Protein AF-A0A7Y3N8D1-F1 (afdb_monomer)

Structure (mmCIF, N/CA/C/O backbone):
data_AF-A0A7Y3N8D1-F1
#
_entry.id   AF-A0A7Y3N8D1-F1
#
loop_
_atom_site.group_PDB
_atom_site.id
_atom_site.type_symbol
_atom_site.label_atom_id
_atom_site.label_alt_id
_atom_site.label_comp_id
_atom_site.label_asym_id
_atom_site.label_entity_id
_atom_site.label_seq_id
_atom_site.pdbx_PDB_ins_code
_atom_site.Cartn_x
_atom_site.Cartn_y
_atom_site.Cartn_z
_atom_site.occupancy
_atom_site.B_iso_or_equiv
_atom_site.auth_seq_id
_atom_site.auth_comp_id
_atom_site.auth_asym_id
_atom_site.auth_atom_id
_atom_site.pdbx_PDB_model_num
ATOM 1 N N . MET A 1 1 ? -2.261 16.132 -19.868 1.00 38.12 1 MET A N 1
ATOM 2 C CA . MET A 1 1 ? -1.443 15.571 -18.778 1.00 38.12 1 MET A CA 1
ATOM 3 C C . MET A 1 1 ? -1.441 14.083 -19.005 1.00 38.12 1 MET A C 1
ATOM 5 O O . MET A 1 1 ? -2.509 13.492 -18.953 1.00 38.12 1 MET A O 1
ATOM 9 N N . SER A 1 2 ? -0.316 13.544 -19.467 1.00 39.69 2 SER A N 1
ATOM 10 C CA . SER A 1 2 ? -0.210 12.138 -19.841 1.00 39.69 2 SER A CA 1
ATOM 11 C C . SER A 1 2 ? -0.496 11.283 -18.614 1.00 39.69 2 SER A C 1
ATOM 13 O O . SER A 1 2 ? 0.136 11.478 -17.580 1.00 39.69 2 SER A O 1
ATOM 15 N N . ASP A 1 3 ? -1.469 10.390 -18.746 1.00 44.59 3 ASP A N 1
ATOM 16 C CA . ASP A 1 3 ? -1.815 9.351 -17.782 1.00 44.59 3 ASP A CA 1
ATOM 17 C C . ASP A 1 3 ? -0.662 8.336 -17.781 1.00 44.59 3 ASP A C 1
ATOM 19 O O . ASP A 1 3 ? -0.707 7.302 -18.447 1.00 44.59 3 ASP A O 1
ATOM 23 N N . GLN A 1 4 ? 0.475 8.722 -17.190 1.00 55.69 4 GLN A N 1
ATOM 24 C CA . GLN A 1 4 ? 1.591 7.805 -17.024 1.00 55.69 4 GLN A CA 1
ATOM 25 C C . GLN A 1 4 ? 1.120 6.707 -16.071 1.00 55.69 4 GLN A C 1
ATOM 27 O O . GLN A 1 4 ? 0.650 7.028 -14.975 1.00 55.69 4 GLN A O 1
ATOM 32 N N . PRO A 1 5 ? 1.225 5.425 -16.461 1.00 68.00 5 PRO A N 1
ATOM 33 C CA . PRO A 1 5 ? 0.912 4.348 -15.546 1.00 68.00 5 PRO A CA 1
ATOM 34 C C . PRO A 1 5 ? 1.773 4.528 -14.294 1.00 68.00 5 PRO A C 1
ATOM 36 O O . PRO A 1 5 ? 2.982 4.713 -14.404 1.00 68.00 5 PRO A O 1
ATOM 39 N N . LEU A 1 6 ? 1.149 4.467 -13.112 1.00 70.31 6 LEU A N 1
ATOM 40 C CA . LEU A 1 6 ? 1.766 4.713 -11.794 1.00 70.31 6 LEU A CA 1
ATOM 41 C C . LEU A 1 6 ? 3.072 3.917 -11.554 1.00 70.31 6 LEU A C 1
ATOM 43 O O . LEU A 1 6 ? 3.844 4.231 -10.656 1.00 70.31 6 LEU A O 1
ATOM 47 N N . PHE A 1 7 ? 3.328 2.880 -12.356 1.00 80.69 7 PHE A N 1
ATOM 48 C CA . PHE A 1 7 ? 4.503 2.016 -12.291 1.00 80.69 7 PHE A CA 1
ATOM 49 C C . PHE A 1 7 ? 5.224 1.929 -13.646 1.00 80.69 7 PHE A C 1
ATOM 51 O O . PHE A 1 7 ? 5.329 0.844 -14.234 1.00 80.69 7 PHE A O 1
ATOM 58 N N . ASP A 1 8 ? 5.696 3.073 -14.142 1.00 82.56 8 ASP A N 1
ATOM 59 C CA . ASP A 1 8 ? 6.515 3.180 -15.352 1.00 82.56 8 ASP A CA 1
ATOM 60 C C . ASP A 1 8 ? 7.690 4.153 -15.157 1.00 82.56 8 ASP A C 1
ATOM 62 O O . ASP A 1 8 ? 7.530 5.253 -14.630 1.00 82.56 8 ASP A O 1
ATOM 66 N N . LEU A 1 9 ? 8.883 3.726 -15.581 1.00 82.50 9 LEU A N 1
ATOM 67 C CA . LEU A 1 9 ? 10.126 4.511 -15.555 1.00 82.50 9 LEU A CA 1
ATOM 68 C C . LEU A 1 9 ? 10.499 5.067 -16.939 1.00 82.50 9 LEU A C 1
ATOM 70 O O . LEU A 1 9 ? 11.561 5.674 -17.1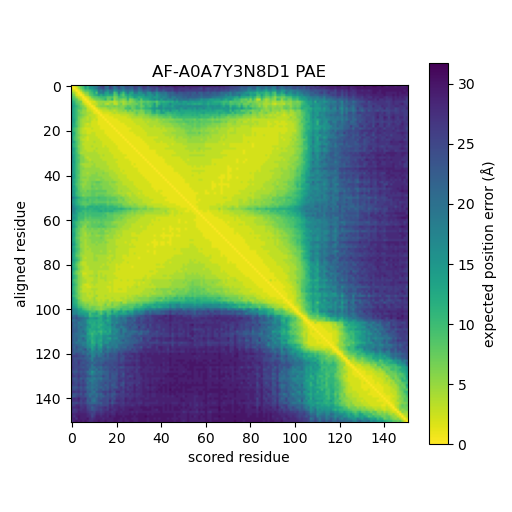02 1.00 82.50 9 LEU A O 1
ATOM 74 N N . GLY A 1 10 ? 9.662 4.833 -17.953 1.00 78.88 10 GLY A N 1
ATOM 75 C CA . GLY A 1 10 ? 9.888 5.264 -19.325 1.00 78.88 10 GLY A CA 1
ATOM 76 C C . GLY A 1 10 ? 10.189 6.760 -19.429 1.00 78.88 10 GLY A C 1
ATOM 77 O O . GLY A 1 10 ? 9.432 7.607 -18.960 1.00 78.88 10 GLY A O 1
ATOM 78 N N . GLY A 1 11 ? 11.315 7.090 -20.065 1.00 77.19 11 GLY A N 1
ATOM 79 C CA . GLY A 1 11 ? 11.731 8.474 -20.310 1.00 77.19 11 GLY A CA 1
ATOM 80 C C . GLY A 1 11 ? 12.346 9.207 -19.112 1.00 77.19 11 GLY A C 1
ATOM 81 O O . GLY A 1 11 ? 12.734 10.362 -19.270 1.00 77.19 11 GLY A O 1
ATOM 82 N N . MET A 1 12 ? 12.477 8.567 -17.944 1.00 82.62 12 MET A N 1
ATOM 83 C CA . MET A 1 12 ? 13.143 9.157 -16.776 1.00 82.62 12 MET A CA 1
ATOM 84 C C . MET A 1 12 ? 14.658 8.937 -16.821 1.00 82.62 12 MET A C 1
ATOM 86 O O . MET A 1 12 ? 15.129 7.892 -17.270 1.00 82.62 12 MET A O 1
ATOM 90 N N . SER A 1 13 ? 15.441 9.891 -16.310 1.00 83.44 13 SER A N 1
ATOM 91 C CA . SER A 1 13 ? 16.867 9.648 -16.064 1.00 83.44 13 SER A CA 1
ATOM 92 C C . SER A 1 13 ? 17.050 8.637 -14.924 1.00 83.44 13 SER A C 1
ATOM 94 O O . SER A 1 13 ? 16.166 8.468 -14.085 1.00 83.44 13 SER A O 1
ATOM 96 N N . GLU A 1 14 ? 18.207 7.971 -14.845 1.00 83.50 14 GLU A N 1
ATOM 97 C CA . GLU A 1 14 ? 18.488 7.028 -13.748 1.00 83.50 14 GLU A CA 1
ATOM 98 C C . GLU A 1 14 ? 18.342 7.686 -12.366 1.00 83.50 14 GLU A C 1
ATOM 100 O O . GLU A 1 14 ? 17.874 7.061 -11.412 1.00 83.50 14 GLU A O 1
ATOM 105 N N . ARG A 1 15 ? 18.733 8.960 -12.255 1.00 86.62 15 ARG A N 1
ATOM 106 C CA . ARG A 1 15 ? 18.600 9.728 -11.019 1.00 86.62 15 ARG A CA 1
ATOM 107 C C . ARG A 1 15 ? 17.131 9.953 -10.667 1.00 86.62 15 ARG A C 1
ATOM 109 O O . ARG A 1 15 ? 16.735 9.629 -9.550 1.00 86.62 15 ARG A O 1
ATOM 116 N N . ASP A 1 16 ? 16.339 10.442 -11.616 1.00 86.69 16 ASP A N 1
ATOM 117 C CA . ASP A 1 16 ? 14.921 10.741 -11.387 1.00 86.69 16 ASP A CA 1
ATOM 118 C C . ASP A 1 16 ? 14.131 9.461 -11.088 1.00 86.69 16 ASP A C 1
ATOM 120 O O . ASP A 1 16 ? 13.301 9.438 -10.184 1.00 86.69 16 ASP A O 1
ATOM 124 N N . ALA A 1 17 ? 14.455 8.357 -11.769 1.00 88.44 17 ALA A N 1
ATOM 125 C CA . ALA A 1 17 ? 13.862 7.047 -11.516 1.00 88.44 17 ALA A CA 1
ATOM 126 C C . ALA A 1 17 ? 14.141 6.548 -10.085 1.00 88.44 17 ALA A C 1
ATOM 128 O O . ALA A 1 17 ? 13.255 5.995 -9.432 1.00 88.44 17 ALA A O 1
ATOM 129 N N . LYS A 1 18 ? 15.356 6.765 -9.559 1.00 89.19 18 LYS A N 1
ATOM 130 C CA . LYS A 1 18 ? 15.697 6.428 -8.165 1.00 89.19 18 LYS A CA 1
ATOM 131 C C . LYS A 1 18 ? 14.942 7.297 -7.164 1.00 89.19 18 LYS A C 1
ATOM 133 O O . LYS A 1 18 ? 14.431 6.765 -6.180 1.00 89.19 18 LYS A O 1
ATOM 138 N N . GLU A 1 19 ? 14.868 8.604 -7.404 1.00 91.12 19 GLU A N 1
ATOM 139 C CA . GLU A 1 19 ? 14.121 9.538 -6.551 1.00 91.12 19 GLU A CA 1
ATOM 140 C C . GLU A 1 19 ? 12.618 9.201 -6.547 1.00 91.12 19 GLU A C 1
ATOM 142 O O . GLU A 1 19 ? 11.989 9.174 -5.488 1.00 91.12 19 GLU A O 1
ATOM 147 N N . TYR A 1 20 ? 12.064 8.828 -7.702 1.00 90.31 20 TYR A N 1
ATOM 148 C CA . TYR A 1 20 ? 10.682 8.373 -7.840 1.00 90.31 20 TYR A CA 1
ATOM 149 C C . TYR A 1 20 ? 10.404 7.066 -7.082 1.00 90.31 20 TYR A C 1
ATOM 151 O O . TYR A 1 20 ? 9.445 6.968 -6.320 1.00 90.31 20 TYR A O 1
ATOM 159 N N . ILE A 1 21 ? 11.276 6.063 -7.205 1.00 90.94 21 ILE A N 1
ATOM 160 C CA . ILE A 1 21 ? 11.141 4.817 -6.433 1.00 90.94 21 ILE A CA 1
ATOM 161 C C . ILE A 1 21 ? 11.252 5.087 -4.927 1.00 90.94 21 ILE A C 1
ATOM 163 O O . ILE A 1 21 ? 10.553 4.449 -4.134 1.00 90.94 21 ILE A O 1
ATOM 167 N N . ALA A 1 22 ? 12.111 6.021 -4.512 1.00 91.75 22 ALA A N 1
ATOM 168 C CA . ALA A 1 22 ? 12.255 6.395 -3.110 1.00 91.75 22 ALA A CA 1
ATOM 169 C C . ALA A 1 22 ? 10.981 7.052 -2.556 1.00 91.75 22 ALA A C 1
ATOM 171 O O . ALA A 1 22 ? 10.565 6.709 -1.448 1.00 91.75 22 ALA A O 1
ATOM 172 N N . SER A 1 23 ? 10.326 7.932 -3.320 1.00 92.69 23 SER A N 1
ATOM 173 C CA . SER A 1 23 ? 9.070 8.563 -2.892 1.00 92.69 23 SER A CA 1
ATOM 174 C C . SER A 1 23 ? 7.932 7.545 -2.765 1.00 92.69 23 SER A C 1
ATOM 176 O O . SER A 1 23 ? 7.243 7.518 -1.745 1.00 92.69 23 SER A O 1
ATOM 178 N N . LEU A 1 24 ? 7.801 6.631 -3.731 1.00 91.94 24 LEU A N 1
ATOM 179 C CA . LEU A 1 24 ? 6.838 5.529 -3.665 1.00 91.94 24 LEU A CA 1
ATOM 180 C C . LEU A 1 24 ? 7.130 4.577 -2.497 1.00 91.94 24 LEU A C 1
ATOM 182 O O . LEU A 1 24 ? 6.210 4.107 -1.831 1.00 91.94 24 LEU A O 1
ATOM 186 N N . SER A 1 25 ? 8.409 4.324 -2.201 1.00 92.00 25 SER A N 1
ATOM 187 C CA . SER A 1 25 ? 8.810 3.514 -1.045 1.00 92.00 25 SER A CA 1
ATOM 188 C C . SER A 1 25 ? 8.438 4.196 0.273 1.00 92.00 25 SER A C 1
ATOM 190 O O . SER A 1 25 ? 7.943 3.534 1.181 1.00 92.00 25 SER A O 1
ATOM 192 N N . ALA A 1 26 ? 8.621 5.515 0.381 1.00 94.12 26 ALA A N 1
ATOM 193 C CA . ALA A 1 26 ? 8.198 6.278 1.554 1.00 94.12 26 ALA A CA 1
ATOM 194 C C . ALA A 1 26 ? 6.676 6.212 1.751 1.00 94.12 26 ALA A C 1
ATOM 196 O O . ALA A 1 26 ? 6.215 5.987 2.869 1.00 94.12 26 ALA A O 1
ATOM 197 N N . HIS A 1 27 ? 5.904 6.325 0.667 1.00 93.00 27 HIS A N 1
ATOM 198 C CA . HIS A 1 27 ? 4.453 6.180 0.724 1.00 93.00 27 HIS A CA 1
ATOM 199 C C . HIS A 1 27 ? 4.029 4.770 1.163 1.00 93.00 27 HIS A C 1
ATOM 201 O O . HIS A 1 27 ? 3.216 4.623 2.071 1.00 93.00 27 HIS A O 1
ATOM 207 N N . TYR A 1 28 ? 4.655 3.724 0.618 1.00 93.81 28 TYR A N 1
ATOM 208 C CA . TYR A 1 28 ? 4.434 2.347 1.069 1.00 93.81 28 TYR A CA 1
ATOM 209 C C . TYR A 1 28 ? 4.740 2.155 2.567 1.00 93.81 28 TYR A C 1
ATOM 211 O O . TYR A 1 28 ? 3.995 1.479 3.281 1.00 93.81 28 TYR A O 1
ATOM 219 N N . HIS A 1 29 ? 5.814 2.768 3.072 1.00 95.00 29 HIS A N 1
ATOM 220 C CA . HIS A 1 29 ? 6.130 2.736 4.500 1.00 95.00 29 HIS A CA 1
ATOM 221 C C . HIS A 1 29 ? 5.085 3.467 5.347 1.00 95.00 29 HIS A C 1
ATOM 223 O O . HIS A 1 29 ? 4.751 2.988 6.429 1.00 95.00 29 HIS A O 1
ATOM 229 N N . GLN A 1 30 ? 4.532 4.575 4.851 1.00 95.56 30 GLN A N 1
ATOM 230 C CA . GLN A 1 30 ? 3.442 5.283 5.516 1.00 95.56 30 GLN A CA 1
ATOM 231 C C . GLN A 1 30 ? 2.178 4.415 5.602 1.00 95.56 30 GLN A C 1
ATOM 233 O O . GLN A 1 30 ? 1.620 4.285 6.689 1.00 95.56 30 GLN A O 1
ATOM 238 N N . LEU A 1 31 ? 1.786 3.753 4.508 1.00 94.50 31 LEU A N 1
ATOM 239 C CA . LEU A 1 31 ? 0.662 2.805 4.503 1.00 94.50 31 LEU A CA 1
ATOM 240 C C . LEU A 1 31 ? 0.902 1.635 5.469 1.00 94.50 31 LEU A C 1
ATOM 242 O O . LEU A 1 31 ? -0.000 1.205 6.183 1.00 94.50 31 LEU A O 1
ATOM 246 N N . SER A 1 32 ? 2.140 1.138 5.534 1.00 94.06 32 SER A N 1
ATOM 247 C CA . SER A 1 32 ? 2.517 0.063 6.460 1.00 94.06 32 SER A CA 1
ATOM 248 C C . SER A 1 32 ? 2.382 0.493 7.926 1.00 94.06 32 SER A C 1
ATOM 250 O O . SER A 1 32 ? 1.855 -0.262 8.738 1.00 94.06 32 SER A O 1
ATOM 252 N N . ALA A 1 33 ? 2.817 1.712 8.258 1.00 96.38 33 ALA A N 1
ATOM 253 C CA . ALA A 1 33 ? 2.658 2.277 9.597 1.00 96.38 33 ALA A CA 1
ATOM 254 C C . ALA A 1 33 ? 1.180 2.518 9.947 1.00 96.38 33 ALA A C 1
ATOM 256 O O . ALA A 1 33 ? 0.765 2.301 11.082 1.00 96.38 33 ALA A O 1
ATOM 257 N N . GLU A 1 34 ? 0.363 2.921 8.972 1.00 95.94 34 GLU A N 1
ATOM 258 C CA . GLU A 1 34 ? -1.078 3.085 9.164 1.00 95.94 34 GLU A CA 1
ATOM 259 C C . GLU A 1 34 ? -1.776 1.748 9.458 1.00 95.94 34 GLU A C 1
ATOM 261 O O . GLU A 1 34 ? -2.612 1.677 10.359 1.00 95.94 34 GLU A O 1
ATOM 266 N N . LEU A 1 35 ? -1.387 0.660 8.782 1.00 95.69 35 LEU A N 1
ATOM 267 C CA . LEU A 1 35 ? -1.883 -0.687 9.094 1.00 95.69 35 LEU A CA 1
ATOM 268 C C . LEU A 1 35 ? -1.526 -1.133 10.513 1.00 95.69 35 LEU A C 1
ATOM 270 O O . LEU A 1 35 ? -2.350 -1.762 11.181 1.00 95.69 35 LEU A O 1
ATOM 274 N N . GLU A 1 36 ? -0.317 -0.813 10.973 1.00 96.44 36 GLU A N 1
ATOM 275 C CA . GLU A 1 36 ? 0.107 -1.088 12.347 1.00 96.44 36 GLU A CA 1
ATOM 276 C C . GLU A 1 36 ? -0.699 -0.259 13.356 1.00 96.44 36 GLU A C 1
ATOM 278 O O . GLU A 1 36 ? -1.154 -0.781 14.370 1.00 96.44 36 GLU A O 1
ATOM 283 N N . GLN A 1 37 ? -0.983 1.009 13.058 1.00 96.88 37 GLN A N 1
ATOM 284 C CA . GLN A 1 37 ? -1.842 1.816 13.922 1.00 96.88 37 GLN A CA 1
ATOM 285 C C . GLN A 1 37 ? -3.274 1.264 13.987 1.00 96.88 37 GLN A C 1
ATOM 287 O O . GLN A 1 37 ? -3.867 1.206 15.064 1.00 96.88 37 GLN A O 1
ATOM 292 N N . ILE A 1 38 ? -3.828 0.814 12.857 1.00 96.81 38 ILE A N 1
ATOM 293 C CA . ILE A 1 38 ? -5.167 0.215 12.813 1.00 96.81 38 ILE A CA 1
ATOM 294 C C . ILE A 1 38 ? -5.221 -1.082 13.624 1.00 96.81 38 ILE A C 1
ATOM 296 O O . ILE A 1 38 ? -6.220 -1.324 14.305 1.00 96.81 38 ILE A O 1
ATOM 300 N N . SER A 1 39 ? -4.173 -1.911 13.595 1.00 96.12 39 SER A N 1
ATOM 301 C CA . SER A 1 39 ? -4.143 -3.141 14.395 1.00 96.12 39 SER A CA 1
ATOM 302 C C . SER A 1 39 ? -4.132 -2.839 15.898 1.00 96.12 39 SER A C 1
ATOM 304 O O . SER A 1 39 ? -4.909 -3.440 16.644 1.00 96.12 39 SER A O 1
ATOM 306 N N . LEU A 1 40 ? -3.351 -1.845 16.331 1.00 97.62 40 LEU A N 1
ATOM 307 C CA . LEU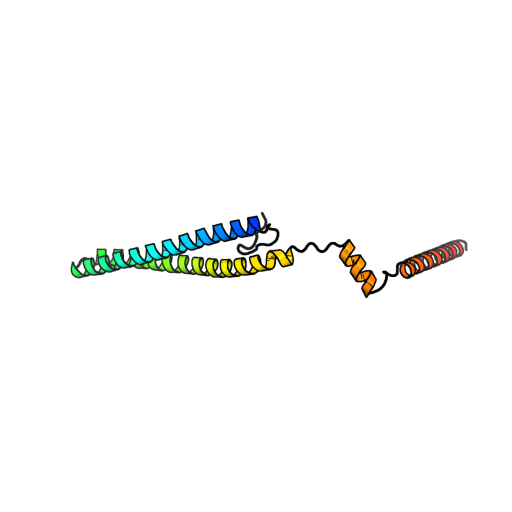 A 1 40 ? -3.345 -1.369 17.717 1.00 97.62 40 LEU A CA 1
ATOM 308 C C . LEU A 1 40 ? -4.714 -0.816 18.135 1.00 97.62 40 LEU A C 1
ATOM 310 O O . LEU A 1 40 ? -5.222 -1.140 19.213 1.00 97.62 40 LEU A O 1
ATOM 314 N N . ASP A 1 41 ? -5.349 -0.022 17.274 1.00 97.12 41 ASP A N 1
ATOM 315 C CA . ASP A 1 41 ? -6.680 0.524 17.537 1.00 97.12 41 ASP A CA 1
ATOM 316 C C . ASP A 1 41 ? -7.729 -0.592 17.655 1.00 97.12 41 ASP A C 1
ATOM 318 O O . ASP A 1 41 ? -8.562 -0.564 18.569 1.00 97.12 41 ASP A O 1
ATOM 322 N N . LEU A 1 42 ? -7.679 -1.605 16.784 1.00 97.06 42 LEU A N 1
ATOM 323 C CA . LEU A 1 42 ? -8.559 -2.775 16.849 1.00 97.06 42 LEU A CA 1
ATOM 324 C C . LEU A 1 42 ? -8.427 -3.508 18.187 1.00 97.06 42 LEU A C 1
ATOM 326 O O . LEU A 1 42 ? -9.446 -3.835 18.802 1.00 97.06 42 LEU A O 1
ATOM 330 N N . GLU A 1 43 ? -7.206 -3.714 18.688 1.00 97.31 43 GLU A N 1
ATOM 331 C CA . GLU A 1 43 ? -6.993 -4.322 20.007 1.00 97.31 43 GLU A CA 1
ATOM 332 C C . GLU A 1 43 ? -7.634 -3.502 21.134 1.00 97.31 43 GLU A C 1
ATOM 334 O O . GLU A 1 43 ? -8.300 -4.055 22.018 1.00 97.31 43 GLU A O 1
ATOM 339 N N . VAL A 1 44 ? -7.472 -2.176 21.102 1.00 97.88 44 VAL A N 1
ATOM 340 C CA . VAL A 1 44 ? -8.074 -1.270 22.090 1.00 97.88 44 VAL A CA 1
ATOM 341 C C . VAL A 1 44 ? -9.597 -1.370 22.053 1.00 97.88 44 VAL A C 1
ATOM 343 O O . VAL A 1 44 ? -10.236 -1.489 23.103 1.00 97.88 44 VAL A O 1
ATOM 346 N N . TRP A 1 45 ? -10.197 -1.345 20.864 1.00 97.44 45 TRP A N 1
ATOM 347 C CA . TRP A 1 45 ? -11.648 -1.427 20.717 1.00 97.44 45 TRP A CA 1
ATOM 348 C C . TRP A 1 45 ? -12.204 -2.799 21.098 1.00 97.44 45 TRP A C 1
ATOM 350 O O . TRP A 1 45 ? -13.251 -2.856 21.745 1.00 97.44 45 TRP A O 1
ATOM 360 N N . HIS A 1 46 ? -11.486 -3.892 20.831 1.00 97.25 46 HIS A N 1
ATOM 361 C CA . HIS A 1 46 ? -11.862 -5.216 21.328 1.00 97.25 46 HIS A CA 1
ATOM 362 C C . HIS A 1 46 ? -11.910 -5.271 22.859 1.00 97.25 46 HIS A C 1
ATOM 364 O O . HIS A 1 46 ? -12.894 -5.753 23.426 1.00 97.25 46 HIS A O 1
ATOM 370 N N . ARG A 1 47 ? -10.904 -4.713 23.548 1.00 97.25 47 ARG A N 1
ATOM 371 C CA . ARG A 1 47 ? -10.913 -4.626 25.022 1.00 97.25 47 ARG A CA 1
ATOM 372 C C . ARG A 1 47 ? -12.073 -3.767 25.536 1.00 97.25 47 ARG A C 1
ATOM 374 O O . ARG A 1 47 ? -12.671 -4.086 26.566 1.00 97.25 47 ARG A O 1
ATOM 381 N N . ARG A 1 48 ? -12.432 -2.696 24.818 1.00 96.62 48 ARG A N 1
ATOM 382 C CA . ARG A 1 48 ? -13.591 -1.847 25.156 1.00 96.62 48 ARG A CA 1
ATOM 383 C C . ARG A 1 48 ? -14.914 -2.603 25.043 1.00 96.62 48 ARG A C 1
ATOM 385 O O . ARG A 1 48 ? -15.737 -2.461 25.942 1.00 96.62 48 ARG A O 1
ATOM 392 N N .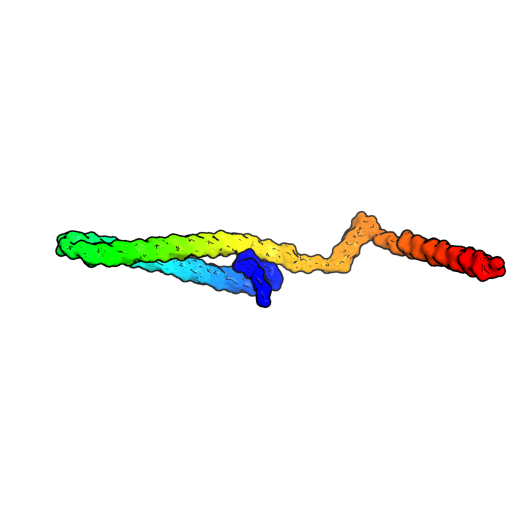 VAL A 1 49 ? -15.093 -3.430 24.008 1.00 97.25 49 VAL A N 1
ATOM 393 C CA . VAL A 1 49 ? -16.273 -4.307 23.870 1.00 97.25 49 VAL A CA 1
ATOM 394 C C . VAL A 1 49 ? -16.372 -5.261 25.058 1.00 97.25 49 VAL A C 1
ATOM 396 O O . VAL A 1 49 ? -17.390 -5.261 25.744 1.00 97.25 49 VAL A O 1
ATOM 399 N N . GLN A 1 50 ? -15.295 -5.992 25.366 1.00 96.50 50 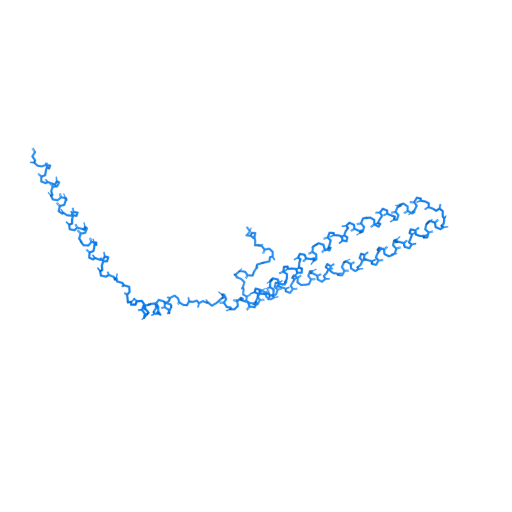GLN A N 1
ATOM 400 C CA . GLN A 1 50 ? -15.265 -6.927 26.500 1.00 96.50 50 GLN A CA 1
ATOM 401 C C . GLN A 1 50 ? -15.602 -6.232 27.827 1.00 96.50 50 GLN A C 1
ATOM 403 O O . GLN A 1 50 ? -16.377 -6.741 28.636 1.00 96.50 50 GLN A O 1
ATOM 408 N N . THR A 1 51 ? -15.059 -5.029 28.036 1.00 97.12 51 THR A N 1
ATOM 409 C CA . THR A 1 51 ? -15.336 -4.234 29.238 1.00 97.12 51 THR A CA 1
ATOM 410 C C . THR A 1 51 ? -16.808 -3.815 29.304 1.00 97.12 51 THR A C 1
ATOM 412 O O . THR A 1 51 ? -17.441 -3.972 30.348 1.00 97.12 51 THR A O 1
ATOM 415 N N . ALA A 1 52 ? -17.380 -3.317 28.203 1.00 96.56 52 ALA A N 1
ATOM 416 C CA . ALA A 1 52 ? -18.783 -2.905 28.141 1.00 96.56 52 ALA A CA 1
ATOM 417 C C . ALA A 1 52 ? -19.751 -4.077 28.378 1.00 96.56 52 ALA A C 1
ATOM 419 O O . ALA A 1 52 ? -20.725 -3.922 29.115 1.00 96.56 52 ALA A O 1
ATOM 420 N N . GLU A 1 53 ? -19.446 -5.251 27.823 1.00 95.88 53 GLU A N 1
ATOM 421 C CA . GLU A 1 53 ? -20.216 -6.484 28.022 1.00 95.88 53 GLU A CA 1
ATOM 422 C C . GLU A 1 53 ? -20.171 -6.944 29.479 1.00 95.88 53 GLU A C 1
ATOM 424 O O . GLU A 1 53 ? -21.217 -7.200 30.074 1.00 95.88 53 GLU A O 1
ATOM 429 N N . SER A 1 54 ? -18.981 -6.959 30.089 1.00 96.44 54 SER A N 1
ATOM 430 C CA . SER A 1 54 ? -18.822 -7.317 31.505 1.00 96.44 54 SER A CA 1
ATOM 431 C C . SER A 1 54 ? -19.571 -6.366 32.449 1.00 96.44 54 SER A C 1
ATOM 433 O O . SER A 1 54 ? -20.030 -6.774 33.513 1.00 96.44 54 SER A O 1
ATOM 435 N N . ALA A 1 55 ? -19.748 -5.107 32.038 1.00 96.75 55 ALA A N 1
ATOM 436 C CA . ALA A 1 55 ? -20.494 -4.089 32.768 1.00 96.75 55 ALA A CA 1
ATOM 437 C C . ALA A 1 55 ? -22.004 -4.069 32.449 1.00 96.75 55 ALA A C 1
ATOM 439 O O . ALA A 1 55 ? -22.708 -3.189 32.948 1.00 96.75 55 ALA A O 1
ATOM 440 N N . GLY A 1 56 ? -22.505 -4.975 31.598 1.00 96.50 56 GLY A N 1
ATOM 441 C CA . GLY A 1 56 ? -23.915 -5.030 31.190 1.00 96.50 56 GLY A CA 1
ATOM 442 C C . GLY A 1 56 ? -24.379 -3.845 30.333 1.00 96.50 56 GLY A C 1
ATOM 443 O O . GLY A 1 56 ? -25.577 -3.595 30.220 1.00 96.50 56 GLY A O 1
ATOM 444 N N . LYS A 1 57 ? -23.453 -3.088 29.731 1.00 97.19 57 LYS A N 1
ATOM 445 C CA . LYS A 1 57 ? -23.752 -1.894 28.926 1.00 97.19 57 LYS A CA 1
ATOM 446 C C . LYS A 1 57 ? -23.837 -2.251 27.440 1.00 97.19 57 LYS A C 1
ATOM 448 O O . LYS A 1 57 ? -22.926 -1.938 26.675 1.00 97.19 57 LYS A O 1
ATOM 453 N N . ALA A 1 58 ? -24.937 -2.894 27.044 1.00 95.00 58 ALA A N 1
ATOM 454 C CA . ALA A 1 58 ? -25.144 -3.405 25.683 1.00 95.00 58 ALA A CA 1
ATOM 455 C C . ALA A 1 58 ? -24.982 -2.328 24.592 1.00 95.00 58 ALA A C 1
ATOM 457 O O . ALA A 1 58 ? -24.233 -2.533 23.643 1.00 95.00 58 ALA A O 1
ATOM 458 N N . GLU A 1 59 ? -25.565 -1.139 24.777 1.00 95.81 59 GLU A N 1
ATOM 459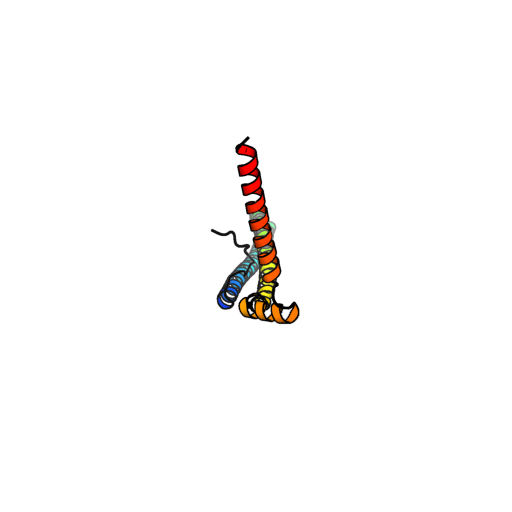 C CA . GLU A 1 59 ? -25.465 -0.054 23.786 1.00 95.81 59 GLU A CA 1
ATOM 460 C C . GLU A 1 59 ? -24.016 0.390 23.522 1.00 95.81 59 GLU A C 1
ATOM 462 O O . GLU A 1 59 ? -23.643 0.680 22.386 1.00 95.81 59 GLU A O 1
ATOM 467 N N . LEU A 1 60 ? -23.168 0.421 24.560 1.00 95.12 60 LEU A N 1
ATOM 468 C CA . LEU A 1 60 ? -21.751 0.765 24.402 1.00 95.12 60 LEU A CA 1
ATOM 469 C C . LEU A 1 60 ? -20.971 -0.349 23.701 1.00 95.12 60 LEU A C 1
ATOM 471 O O . LEU A 1 60 ? -20.054 -0.058 22.933 1.00 95.12 60 LEU A O 1
ATOM 475 N N . ALA A 1 61 ? -21.328 -1.611 23.955 1.00 96.44 61 ALA A N 1
ATOM 476 C CA . ALA A 1 61 ? -20.738 -2.745 23.256 1.00 96.44 61 ALA A CA 1
ATOM 477 C C . ALA A 1 61 ? -21.083 -2.702 21.758 1.00 96.44 61 ALA A C 1
ATOM 479 O O . ALA A 1 61 ? -20.190 -2.881 20.929 1.00 96.44 61 ALA A O 1
ATOM 480 N N . ASP A 1 62 ? -22.327 -2.374 21.404 1.00 96.94 62 ASP A N 1
ATOM 481 C CA . ASP A 1 62 ? -22.770 -2.253 20.010 1.00 96.94 62 ASP A CA 1
ATOM 482 C C . ASP A 1 62 ? -22.067 -1.104 19.275 1.00 96.94 62 ASP A C 1
ATOM 484 O O . ASP A 1 62 ? -21.565 -1.289 18.164 1.00 96.94 62 ASP A O 1
ATOM 488 N N . GLN A 1 63 ? -21.936 0.064 19.912 1.00 95.81 63 GLN A N 1
ATOM 489 C CA . GLN A 1 63 ? -21.182 1.192 19.347 1.00 95.81 63 GLN A CA 1
ATOM 490 C C . GLN A 1 63 ? -19.702 0.845 19.132 1.00 95.81 63 GLN A C 1
ATOM 492 O O . GLN A 1 63 ? -19.124 1.167 18.091 1.00 95.81 63 GLN A O 1
ATOM 497 N N . ALA A 1 64 ? -19.078 0.159 20.093 1.00 96.06 64 ALA A N 1
ATOM 498 C CA . ALA A 1 64 ? -17.692 -0.277 19.973 1.00 96.06 64 ALA A CA 1
ATOM 499 C C . ALA A 1 64 ? -17.512 -1.331 18.864 1.00 96.06 64 ALA A C 1
ATOM 501 O O . ALA A 1 64 ? -16.558 -1.244 18.092 1.00 96.06 64 ALA A O 1
ATOM 502 N N . ARG A 1 65 ? -18.455 -2.272 18.712 1.00 96.12 65 ARG A N 1
ATOM 503 C CA . ARG A 1 65 ? -18.482 -3.246 17.604 1.00 96.12 65 ARG A CA 1
ATOM 504 C C . ARG A 1 65 ? -18.636 -2.564 16.244 1.00 96.12 65 ARG A C 1
ATOM 506 O O . ARG A 1 65 ? -17.927 -2.918 15.306 1.00 96.12 65 ARG A O 1
ATOM 513 N N . ALA A 1 66 ? -19.489 -1.545 16.140 1.00 97.25 66 ALA A N 1
ATOM 514 C CA . ALA A 1 66 ? -19.613 -0.752 14.919 1.00 97.25 66 ALA A CA 1
ATOM 515 C C . ALA A 1 66 ? -18.284 -0.071 14.547 1.00 97.25 66 ALA A C 1
ATOM 517 O O . ALA A 1 66 ? -17.903 -0.053 13.376 1.00 97.25 66 ALA A O 1
ATOM 518 N N . ARG A 1 67 ? -17.535 0.429 15.540 1.00 97.06 67 ARG A N 1
ATOM 519 C CA . ARG A 1 67 ? -16.215 1.023 15.300 1.00 97.06 67 ARG A CA 1
ATOM 520 C C . ARG A 1 67 ? -15.169 -0.003 14.861 1.00 97.06 67 ARG A C 1
ATOM 522 O O . ARG A 1 67 ? -14.375 0.306 13.978 1.00 97.06 67 ARG A O 1
ATOM 529 N N . ILE A 1 68 ? -15.192 -1.211 15.425 1.00 97.50 68 ILE A N 1
ATOM 530 C CA . ILE A 1 68 ? -14.341 -2.327 14.977 1.00 97.50 68 ILE A CA 1
ATOM 531 C C . ILE A 1 68 ? -14.604 -2.635 13.502 1.00 97.50 68 ILE A C 1
ATOM 533 O O . ILE A 1 68 ? -13.657 -2.715 12.728 1.00 97.50 68 ILE A O 1
ATOM 537 N N . ASN A 1 69 ? -15.871 -2.727 13.089 1.00 97.56 69 ASN A N 1
ATOM 538 C CA . ASN A 1 69 ? -16.216 -2.995 11.690 1.00 97.56 69 ASN A CA 1
ATOM 539 C C . ASN A 1 69 ? -15.674 -1.910 10.746 1.00 97.56 69 ASN A C 1
ATOM 541 O O . ASN A 1 69 ? -15.075 -2.235 9.726 1.00 97.56 69 ASN A O 1
ATOM 545 N N . GLN A 1 70 ? -15.792 -0.630 11.119 1.00 96.88 70 GLN A N 1
ATOM 546 C CA . GLN A 1 70 ? -15.212 0.474 10.341 1.00 96.88 70 GLN A CA 1
ATOM 547 C C . GLN A 1 70 ? -13.684 0.367 10.214 1.00 96.88 70 GLN A C 1
ATOM 549 O O . GLN A 1 70 ? -13.130 0.628 9.147 1.00 96.88 70 GLN A O 1
ATOM 554 N N . LEU A 1 71 ? -12.996 -0.009 11.295 1.00 97.25 71 LEU A N 1
ATOM 555 C CA . LEU A 1 71 ? -11.544 -0.194 11.285 1.00 97.25 71 LEU A CA 1
ATOM 556 C C . LEU A 1 71 ? -11.129 -1.392 10.422 1.00 97.25 71 LEU A C 1
ATOM 558 O O . LEU A 1 71 ? -10.164 -1.276 9.675 1.00 97.25 71 LEU A O 1
ATOM 562 N N . LEU A 1 72 ? -11.874 -2.500 10.461 1.00 96.88 72 LEU A N 1
ATOM 563 C CA . LEU A 1 72 ? -11.636 -3.667 9.603 1.00 96.88 72 LEU A CA 1
ATOM 564 C C . LEU A 1 72 ? -11.832 -3.335 8.118 1.00 96.88 72 LEU A C 1
ATOM 566 O O . LEU A 1 72 ? -11.015 -3.719 7.285 1.00 96.88 72 LEU A O 1
ATOM 570 N N . GLU A 1 73 ? -12.872 -2.574 7.772 1.00 96.81 73 GLU A N 1
ATOM 571 C CA . GLU A 1 73 ? -13.069 -2.094 6.399 1.00 96.81 73 GLU A CA 1
ATOM 572 C C . GLU A 1 73 ? -11.906 -1.206 5.934 1.00 96.81 73 GLU A C 1
ATOM 574 O O . GLU A 1 73 ? -11.435 -1.339 4.802 1.00 96.81 73 GLU A O 1
ATOM 579 N N . SER A 1 74 ? -11.421 -0.316 6.805 1.00 95.38 74 SER A N 1
ATOM 580 C CA . SER A 1 74 ? -10.250 0.521 6.524 1.00 95.38 74 SER A CA 1
ATOM 581 C C . SER A 1 74 ? -8.982 -0.316 6.351 1.00 95.38 74 SER A C 1
ATOM 583 O O . SER A 1 74 ? -8.220 -0.088 5.414 1.00 95.38 74 SER A O 1
ATOM 585 N N . GLN A 1 75 ? -8.786 -1.321 7.210 1.00 96.19 75 GLN A N 1
ATOM 586 C CA . GLN A 1 75 ? -7.653 -2.240 7.152 1.00 96.19 75 GLN A CA 1
ATOM 587 C C . GLN A 1 75 ? -7.587 -2.947 5.798 1.00 96.19 75 GLN A C 1
ATOM 589 O O . GLN A 1 75 ? -6.534 -2.957 5.171 1.00 96.19 75 GLN A O 1
ATOM 594 N N . VAL A 1 76 ? -8.710 -3.488 5.315 1.00 96.81 76 VAL A N 1
ATOM 595 C CA . VAL A 1 76 ? -8.765 -4.190 4.022 1.00 96.81 76 VAL A CA 1
ATOM 596 C C . VAL A 1 76 ? -8.408 -3.258 2.863 1.00 96.81 76 VAL A C 1
ATOM 598 O O . VAL A 1 76 ? -7.662 -3.655 1.965 1.00 96.81 76 VAL A O 1
ATOM 601 N N . LYS A 1 77 ? -8.899 -2.011 2.881 1.00 95.69 77 LYS A N 1
ATOM 602 C CA . LYS A 1 77 ? -8.586 -1.016 1.842 1.00 95.69 77 LYS A CA 1
ATOM 603 C C . LYS A 1 77 ? -7.092 -0.702 1.799 1.00 95.69 77 LYS A C 1
ATOM 605 O O . LYS A 1 77 ? -6.472 -0.871 0.754 1.00 95.69 77 LYS A O 1
ATOM 610 N N . ILE A 1 78 ? -6.516 -0.329 2.940 1.00 95.00 78 ILE A N 1
ATOM 611 C CA . ILE A 1 78 ? -5.099 0.047 3.037 1.00 95.00 78 ILE A CA 1
ATOM 612 C C . ILE A 1 78 ? -4.200 -1.162 2.763 1.00 95.00 78 ILE A C 1
ATOM 614 O O . ILE A 1 78 ? -3.156 -1.026 2.138 1.00 95.00 78 ILE A O 1
ATOM 618 N N . GLN A 1 79 ? -4.604 -2.366 3.171 1.00 95.00 79 GLN A N 1
ATOM 619 C CA . GLN A 1 79 ? -3.851 -3.587 2.893 1.00 95.00 79 GLN A CA 1
ATOM 620 C C . GLN A 1 79 ? -3.805 -3.899 1.396 1.00 95.00 79 GLN A C 1
ATOM 622 O O . GLN A 1 79 ? -2.755 -4.295 0.890 1.00 95.00 79 GLN A O 1
ATOM 627 N N . THR A 1 80 ? -4.924 -3.704 0.694 1.00 94.69 80 THR A N 1
ATOM 628 C CA . THR A 1 80 ? -4.986 -3.868 -0.765 1.00 94.69 80 THR A CA 1
ATOM 629 C C . THR A 1 80 ? -4.073 -2.853 -1.447 1.00 94.69 80 THR A C 1
ATOM 631 O O . THR A 1 80 ? -3.219 -3.231 -2.243 1.00 94.69 80 THR A O 1
ATOM 634 N N . GLU A 1 81 ? -4.170 -1.582 -1.054 1.00 92.94 81 GLU A N 1
ATOM 635 C CA . GLU A 1 81 ? -3.322 -0.514 -1.583 1.00 92.94 81 GLU A CA 1
ATOM 636 C C . GLU A 1 81 ? -1.831 -0.786 -1.320 1.00 92.94 81 GLU A C 1
ATOM 638 O O . GLU A 1 81 ? -1.019 -0.782 -2.242 1.00 92.94 81 GLU A O 1
ATOM 643 N N . ALA A 1 82 ? -1.454 -1.133 -0.088 1.00 92.88 82 ALA A N 1
ATOM 644 C CA . ALA A 1 82 ? -0.078 -1.478 0.260 1.00 92.88 82 ALA A CA 1
ATOM 645 C C . ALA A 1 82 ? 0.443 -2.670 -0.560 1.00 92.88 82 ALA A C 1
ATOM 647 O O . ALA A 1 82 ? 1.606 -2.680 -0.973 1.00 92.88 82 ALA A O 1
ATOM 648 N N . GLN A 1 83 ? -0.400 -3.671 -0.828 1.00 93.12 83 GLN A N 1
ATOM 649 C CA . GLN A 1 83 ? -0.038 -4.801 -1.678 1.00 93.12 83 GLN A CA 1
ATOM 650 C C . GLN A 1 83 ? 0.223 -4.363 -3.125 1.00 93.12 83 GLN A C 1
ATOM 652 O O . GLN A 1 83 ? 1.224 -4.797 -3.704 1.00 93.12 83 GLN A O 1
ATOM 657 N N . ASP A 1 84 ? -0.617 -3.490 -3.678 1.00 91.44 84 ASP A N 1
ATOM 658 C CA . ASP A 1 84 ? -0.448 -2.942 -5.025 1.00 91.44 84 ASP A CA 1
ATOM 659 C C . ASP A 1 84 ? 0.845 -2.124 -5.131 1.00 91.44 84 ASP A C 1
ATOM 661 O O . ASP A 1 84 ? 1.648 -2.345 -6.042 1.00 91.44 84 ASP A O 1
ATOM 665 N N . PHE A 1 85 ? 1.120 -1.259 -4.149 1.00 91.88 85 PHE A N 1
ATOM 666 C CA . PHE A 1 85 ? 2.375 -0.507 -4.078 1.00 91.88 85 PHE A CA 1
ATOM 667 C C . PHE A 1 85 ? 3.592 -1.419 -3.941 1.00 91.88 85 PHE A C 1
ATOM 669 O O . PHE A 1 85 ? 4.610 -1.166 -4.581 1.00 91.88 85 PHE A O 1
ATOM 676 N N . ARG A 1 86 ? 3.512 -2.498 -3.154 1.00 92.88 86 ARG A N 1
ATOM 677 C CA . ARG A 1 86 ? 4.612 -3.462 -3.022 1.00 92.88 86 ARG A CA 1
ATOM 678 C C . ARG A 1 86 ? 4.928 -4.130 -4.359 1.00 92.88 86 ARG A C 1
ATOM 680 O O . ARG A 1 86 ? 6.085 -4.149 -4.770 1.00 92.88 86 ARG A O 1
ATOM 687 N N . LEU A 1 87 ? 3.905 -4.648 -5.041 1.00 92.38 87 LEU A N 1
ATOM 688 C CA . LEU A 1 87 ? 4.061 -5.293 -6.348 1.00 92.38 87 LEU A CA 1
ATOM 689 C C . LEU A 1 87 ? 4.587 -4.306 -7.397 1.00 92.38 87 LEU A C 1
ATOM 691 O O . LEU A 1 87 ? 5.496 -4.635 -8.162 1.00 92.38 87 LEU A O 1
ATOM 695 N N . GLY A 1 88 ? 4.061 -3.081 -7.397 1.00 90.81 88 GLY A N 1
ATOM 696 C CA . GLY A 1 88 ? 4.521 -2.005 -8.263 1.00 90.81 88 GLY A CA 1
ATOM 697 C C . GLY A 1 88 ? 5.972 -1.601 -7.998 1.00 90.81 88 GLY A C 1
ATOM 698 O O . GLY A 1 88 ? 6.754 -1.479 -8.937 1.00 90.81 88 GLY A O 1
ATOM 699 N N . LEU A 1 89 ? 6.377 -1.476 -6.732 1.00 92.38 89 LEU A N 1
ATOM 700 C CA . LEU A 1 89 ? 7.759 -1.189 -6.338 1.00 92.38 89 LEU A CA 1
ATOM 701 C C . LEU A 1 89 ? 8.724 -2.304 -6.741 1.00 92.38 89 LEU A C 1
ATOM 703 O O . LEU A 1 89 ? 9.832 -2.011 -7.186 1.00 92.38 89 LEU A O 1
ATOM 707 N N . ASP A 1 90 ? 8.333 -3.570 -6.606 1.00 90.88 90 ASP A N 1
ATOM 708 C CA . ASP A 1 90 ? 9.168 -4.702 -7.020 1.00 90.88 90 ASP A CA 1
ATOM 709 C C . ASP A 1 90 ? 9.367 -4.727 -8.541 1.00 90.88 90 ASP A C 1
ATOM 711 O O . ASP A 1 90 ? 10.484 -4.961 -9.025 1.00 90.88 90 ASP A O 1
ATOM 715 N N . LYS A 1 91 ? 8.314 -4.399 -9.299 1.00 91.25 91 LYS A N 1
ATOM 716 C CA . LYS A 1 91 ? 8.406 -4.190 -10.746 1.00 91.25 91 LYS A CA 1
ATOM 717 C C . LYS A 1 91 ? 9.339 -3.021 -11.075 1.00 91.25 91 LYS A C 1
ATOM 719 O O . LYS A 1 91 ? 10.315 -3.222 -11.789 1.00 91.25 91 LYS A O 1
ATOM 724 N N . LEU A 1 92 ? 9.128 -1.845 -10.482 1.00 89.31 92 LEU A N 1
ATOM 725 C CA . LEU A 1 92 ? 9.957 -0.657 -10.718 1.00 89.31 92 LEU A CA 1
ATOM 726 C C . LEU A 1 92 ? 11.432 -0.885 -10.365 1.00 89.31 92 LEU A C 1
ATOM 728 O O . LEU A 1 92 ? 12.321 -0.459 -11.094 1.00 89.31 92 LEU A O 1
ATOM 732 N N . LYS A 1 93 ? 11.727 -1.594 -9.271 1.00 89.44 93 LYS A N 1
ATOM 733 C CA . LYS A 1 93 ? 13.104 -1.971 -8.908 1.00 89.44 93 LYS A CA 1
ATOM 734 C C . LYS A 1 93 ? 13.735 -2.907 -9.935 1.00 89.44 93 LYS A C 1
ATOM 736 O O . LYS A 1 93 ? 14.950 -2.862 -10.130 1.00 89.44 93 LYS A O 1
ATOM 741 N N . SER A 1 94 ? 12.939 -3.774 -10.553 1.00 88.38 94 SER A N 1
ATOM 742 C CA . SER A 1 94 ? 13.393 -4.656 -11.629 1.00 88.38 94 SER A CA 1
ATOM 743 C C . SER A 1 94 ? 13.655 -3.856 -12.905 1.00 88.38 94 SER A C 1
ATOM 745 O O . SER A 1 94 ? 14.734 -3.978 -13.484 1.00 88.38 94 SER A O 1
ATOM 747 N N . ASP A 1 95 ? 12.740 -2.957 -13.263 1.00 85.94 95 ASP A N 1
ATOM 748 C CA . ASP A 1 95 ? 12.854 -2.071 -14.422 1.00 85.94 95 ASP A CA 1
ATOM 749 C C . ASP A 1 95 ? 14.044 -1.106 -14.280 1.00 85.94 95 ASP A C 1
ATOM 751 O O . ASP A 1 95 ? 14.795 -0.910 -15.233 1.00 85.94 95 ASP A O 1
ATOM 755 N N . LEU A 1 96 ? 14.316 -0.591 -13.075 1.00 86.62 96 LEU A N 1
ATOM 756 C CA . LEU A 1 96 ? 15.470 0.272 -12.794 1.00 86.62 96 LEU A CA 1
ATOM 757 C C . LEU A 1 96 ? 16.805 -0.419 -13.113 1.00 86.62 96 LEU A C 1
ATOM 759 O O . LEU A 1 96 ? 17.732 0.223 -13.600 1.00 86.62 96 LEU A O 1
ATOM 763 N N . LYS A 1 97 ? 16.917 -1.733 -12.874 1.00 84.81 97 LYS A N 1
ATOM 764 C CA . LYS A 1 97 ? 18.127 -2.501 -13.226 1.00 84.81 97 LYS A CA 1
ATOM 765 C C . LYS A 1 97 ? 18.315 -2.618 -14.739 1.00 84.81 97 LYS A C 1
ATOM 767 O O . LYS A 1 97 ? 19.444 -2.757 -15.201 1.00 84.81 97 LYS A O 1
ATOM 772 N N . LEU A 1 98 ? 17.219 -2.582 -15.496 1.00 83.31 98 LEU A N 1
ATOM 773 C CA . LEU A 1 98 ? 17.198 -2.696 -16.956 1.00 83.31 98 LEU A CA 1
ATOM 774 C C . LEU A 1 98 ? 17.268 -1.332 -17.659 1.00 83.31 98 LEU A C 1
ATOM 776 O O . LEU A 1 98 ? 17.629 -1.258 -18.833 1.00 83.31 98 LEU A O 1
ATOM 780 N N . LEU A 1 99 ? 16.970 -0.248 -16.945 1.00 78.06 99 LEU A N 1
ATOM 781 C CA . LEU A 1 99 ? 17.024 1.132 -17.422 1.00 78.06 99 LEU A CA 1
ATOM 782 C C . LEU A 1 99 ? 18.363 1.502 -18.102 1.00 78.06 99 LEU A C 1
ATOM 784 O O . LEU A 1 99 ? 18.326 1.999 -19.227 1.00 78.06 99 LEU A O 1
ATOM 788 N N . PRO A 1 100 ? 19.553 1.175 -17.554 1.00 72.62 100 PRO A N 1
ATOM 789 C CA . PRO A 1 100 ? 20.813 1.446 -18.253 1.00 72.62 100 PRO A CA 1
ATOM 790 C C . PRO A 1 100 ? 21.015 0.610 -19.531 1.00 72.62 100 PRO A C 1
ATOM 792 O O . PRO A 1 100 ? 21.768 1.020 -20.412 1.00 72.62 100 PRO A O 1
ATOM 795 N N . LEU A 1 101 ? 20.353 -0.548 -19.675 1.00 68.94 101 LEU A N 1
ATOM 796 C CA . LEU A 1 101 ? 20.404 -1.342 -20.913 1.00 68.94 101 LEU A CA 1
ATOM 797 C C . LEU A 1 101 ? 19.479 -0.785 -22.001 1.00 68.94 101 LEU A C 1
ATOM 799 O O . LEU A 1 101 ? 19.805 -0.881 -23.182 1.00 68.94 101 LEU A O 1
ATOM 803 N N . THR A 1 102 ? 18.344 -0.211 -21.607 1.00 63.25 102 THR A N 1
ATOM 804 C CA . THR A 1 102 ? 17.335 0.355 -22.519 1.00 63.25 102 THR A CA 1
ATOM 805 C C . THR A 1 102 ? 17.651 1.791 -22.934 1.00 63.25 102 THR A C 1
ATO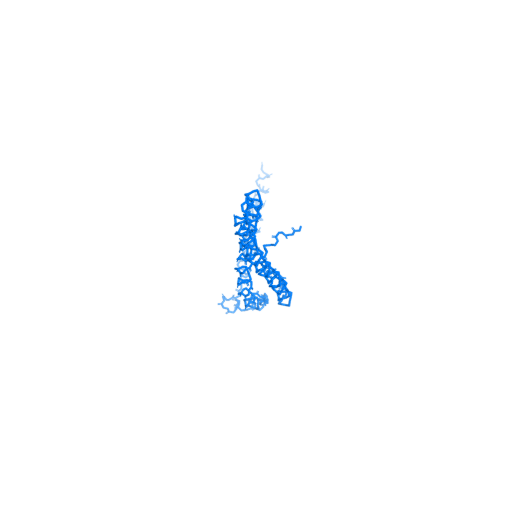M 807 O O . THR A 1 102 ? 17.260 2.209 -24.019 1.00 63.25 102 THR A O 1
ATOM 810 N N . GLN A 1 103 ? 18.432 2.520 -22.132 1.00 62.56 103 GLN A N 1
ATOM 811 C CA . GLN A 1 103 ? 18.962 3.848 -22.462 1.00 62.56 103 GLN A CA 1
ATOM 812 C C . GLN A 1 103 ? 20.256 3.819 -23.281 1.00 62.56 103 GLN A C 1
ATOM 814 O O . GLN A 1 103 ? 20.863 4.868 -23.493 1.00 62.56 103 GLN A O 1
ATOM 819 N N . ARG A 1 104 ? 20.692 2.649 -23.774 1.00 58.91 104 ARG A N 1
ATOM 820 C CA . ARG A 1 104 ? 21.728 2.602 -24.811 1.00 58.91 104 ARG A CA 1
ATOM 821 C C . ARG A 1 104 ? 21.188 3.303 -26.053 1.00 58.91 104 ARG A C 1
ATOM 823 O O . ARG A 1 104 ? 20.490 2.702 -26.864 1.00 58.91 104 ARG A O 1
ATOM 830 N N . THR A 1 105 ? 21.530 4.576 -26.200 1.00 58.41 105 THR A N 1
ATOM 831 C CA . THR A 1 105 ? 21.465 5.296 -27.464 1.00 58.41 105 THR A CA 1
ATOM 832 C C . THR A 1 105 ? 22.299 4.508 -28.461 1.00 58.41 105 THR A C 1
ATOM 834 O O . THR A 1 105 ? 23.527 4.488 -28.398 1.00 58.41 105 THR A O 1
ATOM 837 N N . ILE A 1 106 ? 21.622 3.777 -29.341 1.00 62.78 106 ILE A N 1
ATOM 838 C CA . ILE A 1 106 ? 22.268 3.204 -30.509 1.00 62.78 106 ILE A CA 1
ATOM 839 C C . ILE A 1 106 ? 22.524 4.387 -31.431 1.00 62.78 106 ILE A C 1
ATOM 841 O O . ILE A 1 106 ? 21.576 5.024 -31.889 1.00 62.78 106 ILE A O 1
ATOM 845 N N . ASP A 1 107 ? 23.795 4.709 -31.642 1.00 71.12 107 ASP A N 1
ATOM 846 C CA . ASP A 1 107 ? 24.184 5.684 -32.648 1.00 71.12 107 ASP A CA 1
ATOM 847 C C . ASP A 1 107 ? 23.698 5.166 -34.016 1.00 71.12 107 ASP A C 1
ATOM 849 O O . ASP A 1 107 ? 24.130 4.087 -34.443 1.00 71.12 107 ASP A O 1
ATOM 853 N N . PRO A 1 108 ? 22.753 5.862 -34.673 1.00 74.44 108 PRO A N 1
ATOM 854 C CA . PRO A 1 108 ? 22.173 5.397 -35.923 1.00 74.44 108 PRO A CA 1
ATOM 855 C C . PRO A 1 108 ? 23.220 5.309 -37.035 1.00 74.44 108 PRO A C 1
ATOM 857 O O . PRO A 1 108 ? 23.094 4.437 -37.890 1.00 74.44 108 PRO A O 1
ATOM 860 N N . GLU A 1 109 ? 24.262 6.146 -37.008 1.00 74.88 109 GLU A N 1
ATOM 861 C CA . GLU A 1 109 ? 25.346 6.090 -37.991 1.00 74.88 109 GLU A CA 1
ATOM 862 C C . GLU A 1 109 ? 26.226 4.861 -37.758 1.00 74.88 109 GLU A C 1
ATOM 864 O O . GLU A 1 109 ? 26.562 4.143 -38.699 1.00 74.88 109 GLU A O 1
ATOM 869 N N . LEU A 1 110 ? 26.530 4.551 -36.496 1.00 79.38 110 LEU A N 1
ATOM 870 C CA . LEU A 1 110 ? 27.337 3.384 -36.134 1.00 79.38 110 LEU A CA 1
ATOM 871 C C . LEU A 1 110 ? 26.584 2.067 -36.382 1.00 79.38 110 LEU A C 1
ATOM 873 O O . LEU A 1 110 ? 27.181 1.071 -36.795 1.00 79.38 110 LEU A O 1
ATOM 877 N N . LEU A 1 111 ? 25.264 2.062 -36.173 1.00 80.44 111 LEU A N 1
ATOM 878 C CA . LEU A 1 111 ? 24.398 0.942 -36.541 1.00 80.44 111 LEU A CA 1
ATOM 879 C C . LEU A 1 111 ? 24.332 0.765 -38.058 1.00 80.44 111 LEU A C 1
ATOM 881 O O . LEU A 1 111 ? 24.406 -0.366 -38.531 1.00 80.44 111 LEU A O 1
ATOM 885 N N . LEU A 1 112 ? 24.195 1.861 -38.807 1.00 80.75 112 LEU A N 1
ATOM 886 C CA . LEU A 1 112 ? 24.157 1.823 -40.264 1.00 80.75 112 LEU A CA 1
ATOM 887 C C . LEU A 1 112 ? 25.472 1.270 -40.829 1.00 80.75 112 LEU A C 1
ATOM 889 O O . LEU A 1 112 ? 25.431 0.326 -41.609 1.00 80.75 112 LEU A O 1
ATOM 893 N N . ASP A 1 113 ? 26.622 1.756 -40.358 1.00 83.00 113 ASP A N 1
ATOM 894 C CA . ASP A 1 113 ? 27.946 1.267 -40.772 1.00 83.00 113 ASP A CA 1
ATOM 895 C C . ASP A 1 113 ? 28.147 -0.222 -40.417 1.00 83.00 113 ASP A C 1
ATOM 897 O O . ASP A 1 113 ? 28.688 -1.009 -41.199 1.00 83.00 113 ASP A O 1
ATOM 901 N N . ALA A 1 114 ? 27.656 -0.662 -39.253 1.00 80.69 114 ALA A N 1
ATOM 902 C CA . ALA A 1 114 ? 27.678 -2.075 -38.878 1.00 80.69 114 ALA A CA 1
ATOM 903 C C . ALA A 1 114 ? 26.774 -2.939 -39.777 1.00 80.69 114 ALA A C 1
ATOM 905 O O . ALA A 1 114 ? 27.162 -4.045 -40.159 1.00 80.69 114 ALA A O 1
ATOM 906 N N . LEU A 1 115 ? 25.587 -2.443 -40.134 1.00 81.25 115 LEU A N 1
ATOM 907 C CA . LEU A 1 115 ? 24.666 -3.133 -41.036 1.00 81.25 115 LEU A CA 1
ATOM 908 C C . LEU A 1 115 ? 25.220 -3.205 -42.461 1.00 81.25 115 LEU A C 1
ATOM 910 O O . LEU A 1 115 ? 25.153 -4.270 -43.068 1.00 81.25 115 LEU A O 1
ATOM 914 N N . GLU A 1 116 ? 25.832 -2.136 -42.969 1.00 83.94 116 GLU A N 1
ATOM 915 C CA . GLU A 1 116 ? 26.453 -2.108 -44.298 1.00 83.94 116 GLU A CA 1
ATOM 916 C C . GLU A 1 116 ? 27.646 -3.070 -44.406 1.00 83.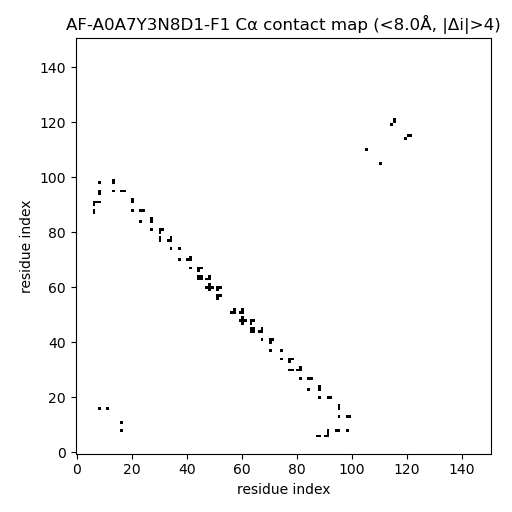94 116 GLU A C 1
ATOM 918 O O . GLU A 1 116 ? 27.839 -3.705 -45.443 1.00 83.94 116 GLU A O 1
ATOM 923 N N . LYS A 1 117 ? 28.412 -3.268 -43.325 1.00 81.00 117 LYS A N 1
ATOM 924 C CA . LYS A 1 117 ? 29.493 -4.272 -43.284 1.00 81.00 117 LYS A CA 1
ATOM 925 C C . LYS A 1 117 ? 28.989 -5.716 -43.305 1.00 81.00 117 LYS A C 1
ATOM 927 O O . LYS A 1 117 ? 29.693 -6.588 -43.809 1.00 81.00 117 LYS A O 1
ATOM 932 N N . VAL A 1 118 ? 27.808 -5.983 -42.743 1.00 81.25 118 VAL A N 1
ATOM 933 C CA . VAL A 1 118 ? 27.244 -7.342 -42.630 1.00 81.25 118 VAL A CA 1
ATOM 934 C C . VAL A 1 118 ? 26.365 -7.701 -43.829 1.00 81.25 118 VAL A C 1
ATOM 936 O O . VAL A 1 118 ? 26.460 -8.811 -44.345 1.00 81.25 118 VAL A O 1
ATOM 939 N N . ALA A 1 119 ? 25.509 -6.781 -44.271 1.00 79.62 119 ALA A N 1
ATOM 940 C CA . ALA A 1 119 ? 24.554 -6.988 -45.359 1.00 79.62 119 ALA A CA 1
ATOM 941 C C . ALA A 1 119 ? 25.083 -6.531 -46.731 1.00 79.62 119 ALA A C 1
ATOM 943 O O . ALA A 1 119 ? 24.484 -6.860 -47.755 1.00 79.62 119 ALA A O 1
ATOM 944 N N . GLY A 1 120 ? 26.209 -5.810 -46.760 1.00 71.12 120 GLY A N 1
ATOM 945 C CA . GLY A 1 120 ? 26.695 -5.098 -47.938 1.00 71.12 120 GLY A CA 1
ATOM 946 C C . GLY A 1 120 ? 26.072 -3.698 -48.060 1.00 71.12 120 GLY A C 1
ATOM 947 O O . GLY A 1 120 ? 25.084 -3.393 -47.389 1.00 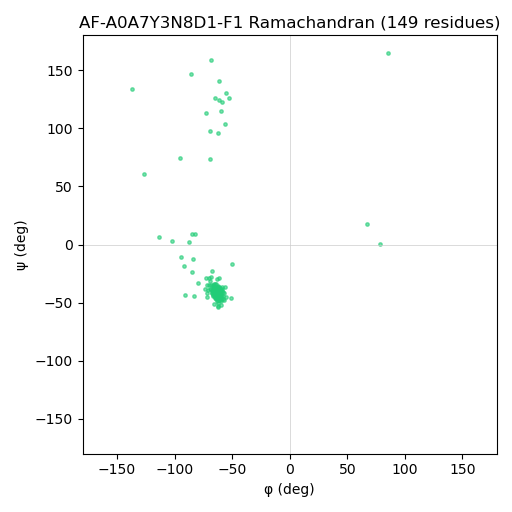71.12 120 GLY A O 1
ATOM 948 N N . PRO A 1 121 ? 26.646 -2.821 -48.903 1.00 70.69 121 PRO A N 1
ATOM 949 C CA . PRO A 1 121 ? 26.128 -1.473 -49.103 1.00 70.69 121 PRO A CA 1
ATOM 950 C C . PRO A 1 121 ? 24.701 -1.513 -49.657 1.00 70.69 121 PRO A C 1
ATOM 952 O O . PRO A 1 121 ? 24.380 -2.320 -50.534 1.00 70.69 121 PRO A O 1
ATOM 955 N N . THR A 1 122 ? 23.851 -0.610 -49.169 1.00 66.62 122 THR A N 1
ATOM 956 C CA . THR A 1 122 ? 22.477 -0.464 -49.663 1.00 66.62 122 THR A CA 1
ATOM 957 C C . THR A 1 122 ? 22.506 -0.154 -51.164 1.00 66.62 122 THR A C 1
ATOM 959 O O . THR A 1 122 ? 23.128 0.823 -51.580 1.00 66.62 122 THR A O 1
ATOM 962 N N . ASP A 1 123 ? 21.854 -0.974 -51.993 1.00 65.25 123 ASP A N 1
ATOM 963 C CA . ASP A 1 123 ? 21.884 -0.814 -53.452 1.00 65.25 123 ASP A CA 1
ATOM 964 C C . ASP A 1 123 ? 21.114 0.443 -53.895 1.00 65.25 123 ASP A C 1
ATOM 966 O O . ASP A 1 123 ? 19.886 0.457 -54.019 1.00 65.25 123 ASP A O 1
ATOM 970 N N . GLN A 1 124 ? 21.859 1.523 -54.131 1.00 66.00 124 GLN A N 1
ATOM 971 C CA . GLN A 1 124 ? 21.331 2.798 -54.623 1.00 66.00 124 GLN A CA 1
ATOM 972 C C . GLN A 1 124 ? 21.184 2.832 -56.152 1.00 66.00 124 GLN A C 1
ATOM 974 O O . GLN A 1 124 ? 20.536 3.732 -56.690 1.00 66.00 124 GLN A O 1
ATOM 979 N N . ILE A 1 125 ? 21.756 1.860 -56.869 1.00 65.38 125 ILE A N 1
ATOM 980 C CA . ILE A 1 125 ? 21.844 1.873 -58.333 1.00 65.38 125 ILE A CA 1
ATOM 981 C C . ILE A 1 125 ? 20.539 1.357 -58.944 1.00 65.38 125 ILE A C 1
ATOM 983 O O . ILE A 1 125 ? 19.985 1.983 -59.852 1.00 65.38 125 ILE A O 1
ATOM 987 N N . THR A 1 126 ? 19.988 0.270 -58.404 1.00 67.88 126 THR A N 1
ATOM 988 C CA . THR A 1 126 ? 18.745 -0.338 -58.910 1.00 67.88 126 THR A CA 1
ATOM 989 C C . THR A 1 126 ? 17.520 0.601 -58.851 1.00 67.88 126 THR A C 1
ATOM 991 O O . THR A 1 126 ? 16.767 0.664 -59.829 1.00 67.88 126 THR A O 1
ATOM 994 N N . PRO A 1 127 ? 17.289 1.391 -57.782 1.00 72.88 127 PRO A N 1
ATOM 995 C CA . PRO A 1 127 ? 16.191 2.363 -57.737 1.00 72.88 127 PRO A CA 1
ATOM 996 C C . PRO A 1 127 ? 16.346 3.519 -58.736 1.00 72.88 127 PRO A C 1
ATOM 998 O O . PRO A 1 127 ? 15.352 3.987 -59.295 1.00 72.88 127 PRO A O 1
ATOM 1001 N N . LEU A 1 128 ? 17.578 3.983 -58.972 1.00 70.62 128 LEU A N 1
ATOM 1002 C CA . LEU A 1 128 ? 17.871 5.054 -59.930 1.00 70.62 128 LEU A CA 1
ATOM 1003 C C . LEU A 1 128 ? 17.687 4.586 -61.376 1.00 70.62 128 LEU A C 1
ATOM 1005 O O . LEU A 1 128 ? 17.123 5.322 -62.186 1.00 70.62 128 LEU A O 1
ATOM 1009 N N . ALA A 1 129 ? 18.092 3.351 -61.682 1.00 70.25 129 ALA A N 1
ATOM 1010 C CA . ALA A 1 129 ? 17.854 2.732 -62.982 1.00 70.25 129 ALA A CA 1
ATOM 1011 C C . ALA A 1 129 ? 16.350 2.624 -63.282 1.00 70.25 129 ALA A C 1
ATOM 1013 O O . ALA A 1 129 ? 15.893 3.103 -64.317 1.00 70.25 129 ALA A O 1
ATOM 1014 N N . ARG A 1 130 ? 15.554 2.129 -62.322 1.00 77.50 130 ARG A N 1
ATOM 1015 C CA . ARG A 1 130 ? 14.089 2.029 -62.465 1.00 77.50 130 ARG A CA 1
ATOM 1016 C C . ARG A 1 130 ? 13.404 3.383 -62.648 1.00 77.50 130 ARG A C 1
ATOM 1018 O O . ARG A 1 130 ? 12.431 3.478 -63.391 1.00 77.50 130 ARG A O 1
ATOM 1025 N N . LYS A 1 131 ? 13.890 4.439 -61.985 1.00 80.19 131 LYS A N 1
ATOM 1026 C CA . LYS A 1 131 ? 13.375 5.804 -62.189 1.00 80.19 131 LYS A CA 1
ATOM 1027 C C . LYS A 1 131 ? 13.655 6.314 -63.600 1.00 80.19 131 LYS A C 1
ATOM 1029 O O . LYS A 1 131 ? 12.744 6.846 -64.223 1.00 80.19 131 LYS A O 1
ATOM 1034 N N . ARG A 1 132 ? 14.871 6.110 -64.115 1.00 76.81 132 ARG A N 1
ATOM 1035 C CA . ARG A 1 132 ? 15.221 6.484 -65.494 1.00 76.81 132 ARG A CA 1
ATOM 1036 C C . ARG A 1 132 ? 14.378 5.742 -66.525 1.00 76.81 132 ARG A C 1
ATOM 1038 O O . ARG A 1 132 ? 13.818 6.379 -67.408 1.00 76.81 132 ARG A O 1
ATOM 1045 N N . GLU A 1 133 ? 14.216 4.432 -66.367 1.00 80.44 133 GLU A N 1
ATOM 1046 C CA . GLU A 1 133 ? 13.363 3.627 -67.251 1.00 80.44 133 GLU A CA 1
ATOM 1047 C C . GLU A 1 133 ? 11.902 4.105 -67.224 1.00 80.44 133 GLU A C 1
ATOM 1049 O O . GLU A 1 133 ? 11.253 4.206 -68.265 1.00 80.44 133 GLU A O 1
ATOM 1054 N N . ALA A 1 134 ? 11.382 4.462 -66.044 1.00 80.94 134 ALA A N 1
ATOM 1055 C CA . ALA A 1 134 ? 10.033 5.007 -65.907 1.00 80.94 134 ALA A CA 1
ATOM 1056 C C . ALA A 1 134 ? 9.879 6.389 -66.572 1.00 80.94 134 ALA A C 1
ATOM 1058 O O . ALA A 1 134 ? 8.842 6.666 -67.177 1.00 80.94 134 ALA A O 1
ATOM 1059 N N . GLU A 1 135 ? 10.896 7.250 -66.489 1.00 84.19 135 GLU A N 1
ATOM 1060 C CA . GLU A 1 135 ? 10.913 8.560 -67.153 1.00 84.19 135 GLU A CA 1
ATOM 1061 C C . GLU A 1 135 ? 10.983 8.430 -68.680 1.00 84.19 135 GLU A C 1
ATOM 1063 O O . GLU A 1 135 ? 10.244 9.120 -69.387 1.00 84.19 135 GLU A O 1
ATOM 1068 N N . GLU A 1 136 ? 11.801 7.511 -69.193 1.00 84.25 136 GLU A N 1
ATOM 1069 C CA . GLU A 1 136 ? 11.890 7.207 -70.625 1.00 84.25 136 GLU A CA 1
ATOM 1070 C C . GLU A 1 136 ? 10.578 6.616 -71.160 1.00 84.25 136 GLU A C 1
ATOM 1072 O O . GLU A 1 136 ? 10.077 7.053 -72.200 1.00 84.25 136 GLU A O 1
ATOM 1077 N N . ALA A 1 137 ? 9.953 5.698 -70.416 1.00 81.12 137 ALA A N 1
ATOM 1078 C CA . ALA A 1 137 ? 8.642 5.150 -70.758 1.00 81.12 137 ALA A CA 1
ATOM 1079 C C . ALA A 1 137 ? 7.545 6.233 -70.760 1.00 81.12 137 ALA A C 1
ATOM 1081 O O . ALA A 1 137 ? 6.695 6.259 -71.655 1.00 81.12 137 ALA A O 1
ATOM 1082 N N . LEU A 1 138 ? 7.582 7.168 -69.803 1.00 80.75 138 LEU A N 1
ATOM 1083 C CA . LEU A 1 138 ? 6.679 8.323 -69.760 1.00 80.75 138 LEU A CA 1
ATOM 1084 C C . LEU A 1 138 ? 6.899 9.279 -70.936 1.00 80.75 138 LEU A C 1
ATOM 1086 O O . LEU A 1 138 ? 5.927 9.791 -71.493 1.00 80.75 138 LEU A O 1
ATOM 1090 N N . ALA A 1 139 ? 8.149 9.535 -71.321 1.00 85.06 139 ALA A N 1
ATOM 1091 C CA . ALA A 1 139 ? 8.473 10.369 -72.472 1.00 85.06 139 ALA A CA 1
ATOM 1092 C C . ALA A 1 139 ? 7.976 9.731 -73.779 1.00 85.06 139 ALA A C 1
ATOM 1094 O O . ALA A 1 139 ? 7.311 10.399 -74.574 1.00 85.06 139 ALA A O 1
ATOM 1095 N N . ALA A 1 140 ? 8.199 8.427 -73.958 1.00 82.44 140 ALA A N 1
ATOM 1096 C CA . ALA A 1 140 ? 7.716 7.679 -75.116 1.00 82.44 140 ALA A CA 1
ATOM 1097 C C . ALA A 1 140 ? 6.179 7.668 -75.206 1.00 82.44 140 ALA A C 1
ATOM 1099 O O . ALA A 1 140 ? 5.622 7.873 -76.286 1.00 82.44 140 ALA A O 1
ATOM 1100 N N . LEU A 1 141 ? 5.479 7.493 -74.078 1.00 79.88 141 LEU A N 1
ATOM 1101 C CA . LEU A 1 141 ? 4.015 7.584 -74.015 1.00 79.88 141 LEU A CA 1
ATOM 1102 C C . LEU A 1 141 ? 3.503 8.987 -74.365 1.00 79.88 141 LEU A C 1
ATOM 1104 O O . LEU A 1 141 ? 2.534 9.114 -75.113 1.00 79.88 141 LEU A O 1
ATOM 1108 N N . LYS A 1 142 ? 4.160 10.043 -73.869 1.00 81.94 142 LYS A N 1
ATOM 1109 C CA . LYS A 1 142 ? 3.802 11.434 -74.191 1.00 81.94 142 LYS A CA 1
ATOM 1110 C C . LYS A 1 142 ? 3.960 11.742 -75.678 1.00 81.94 142 LYS A C 1
ATOM 1112 O O . LYS A 1 142 ? 3.103 12.418 -76.239 1.00 81.94 142 LYS A O 1
ATOM 1117 N N . GLU A 1 143 ? 5.019 11.257 -76.318 1.00 82.75 143 GLU A N 1
ATOM 1118 C CA . GLU A 1 143 ? 5.214 11.449 -77.759 1.00 82.75 143 GLU A CA 1
ATOM 1119 C C . GLU A 1 143 ? 4.197 10.654 -78.589 1.00 82.75 143 GLU A C 1
ATOM 1121 O O . GLU A 1 143 ? 3.639 11.191 -79.546 1.00 82.75 143 GLU A O 1
ATOM 1126 N N . ARG A 1 144 ? 3.847 9.430 -78.169 1.00 77.06 144 ARG A N 1
ATOM 1127 C CA . ARG A 1 144 ? 2.761 8.654 -78.795 1.00 77.06 144 ARG A CA 1
ATOM 1128 C C . ARG A 1 144 ? 1.411 9.374 -78.724 1.00 77.06 144 ARG A C 1
ATOM 1130 O O . ARG A 1 144 ? 0.751 9.527 -79.746 1.00 77.06 144 ARG A O 1
ATOM 1137 N N . LEU A 1 145 ? 1.054 9.900 -77.552 1.00 76.12 145 LEU A N 1
ATOM 1138 C CA . LEU A 1 145 ? -0.194 10.644 -77.338 1.00 76.12 145 LEU A CA 1
ATOM 1139 C C . LEU A 1 145 ? -0.250 11.967 -78.121 1.00 76.12 145 LEU A C 1
ATOM 1141 O O . LEU A 1 145 ? -1.315 12.366 -78.588 1.00 76.12 145 LEU A O 1
ATOM 1145 N N . LYS A 1 146 ? 0.885 12.655 -78.304 1.00 74.31 146 LYS A N 1
ATOM 1146 C CA . LYS A 1 146 ? 0.960 13.847 -79.171 1.00 74.31 146 LYS A CA 1
ATOM 1147 C C . LYS A 1 146 ? 0.830 13.510 -80.659 1.00 74.31 146 LYS A C 1
ATOM 1149 O O . LYS A 1 146 ? 0.380 14.364 -81.421 1.00 74.31 146 LYS A O 1
ATOM 1154 N N . GLY A 1 147 ? 1.246 12.310 -81.065 1.00 64.50 147 GLY A N 1
ATOM 1155 C CA . GLY A 1 147 ? 1.082 11.799 -82.426 1.00 64.50 147 GLY A CA 1
ATOM 1156 C C . GLY A 1 147 ? -0.359 11.391 -82.743 1.00 64.50 147 GLY A C 1
ATOM 1157 O O . GLY A 1 147 ? -0.834 11.673 -83.837 1.00 64.50 147 GLY A O 1
ATOM 1158 N N . GLU A 1 148 ? -1.075 10.799 -81.783 1.00 58.06 148 GLU A N 1
ATOM 1159 C CA . GLU A 1 148 ? -2.488 10.407 -81.942 1.00 58.06 148 GLU A CA 1
ATOM 1160 C C . GLU A 1 148 ? -3.465 11.594 -81.948 1.00 58.06 148 GLU A C 1
ATOM 1162 O O . GLU A 1 148 ? -4.477 11.530 -82.632 1.00 58.06 148 GLU A O 1
ATOM 1167 N N . ASN A 1 149 ? -3.150 12.706 -81.274 1.00 55.59 149 ASN A N 1
ATOM 1168 C CA . ASN A 1 149 ? -3.986 13.921 -81.253 1.00 55.59 149 ASN A CA 1
ATOM 1169 C C . ASN A 1 149 ? -3.802 14.856 -82.473 1.00 55.59 149 ASN A C 1
ATOM 1171 O O . ASN A 1 149 ? -4.268 15.997 -82.450 1.00 55.59 149 ASN A O 1
ATOM 1175 N N . LYS A 1 150 ? -3.071 14.424 -83.510 1.00 51.00 150 LYS A N 1
ATOM 1176 C CA . LYS A 1 150 ? -2.818 15.197 -84.744 1.00 51.00 150 LYS A CA 1
ATOM 1177 C C . LYS A 1 150 ? -3.457 14.604 -86.009 1.00 51.00 150 LYS A C 1
ATOM 1179 O O . LYS A 1 150 ? -3.214 15.142 -87.089 1.00 51.00 150 LYS A O 1
ATOM 1184 N N . ASN A 1 151 ? -4.271 13.557 -85.871 1.00 44.41 151 ASN A N 1
ATOM 1185 C CA . ASN A 1 151 ? -5.179 13.048 -86.907 1.00 44.41 151 ASN A CA 1
ATOM 1186 C C . ASN A 1 151 ? -6.631 13.356 -86.532 1.00 44.41 151 ASN A C 1
ATOM 1188 O O . ASN A 1 151 ? -7.453 13.443 -87.469 1.00 44.41 151 ASN A O 1
#

Sequence (151 aa):
MSDQPLFDLGGMSERDAKEYIASLSAHYHQLSAELEQISLDLEVWHRRVQTAESAGKAELADQARARINQLLESQVKIQTEAQDFRLGLDKLKSDLKLLPLTQRTIDPELLLDALEKVAGPTDQITPLARKREAEEALAALKERLKGENKN

Solvent-accessible surface area (backbone atoms only — not comparable to full-atom values): 8551 Å² total; per-residue (Å²): 131,85,86,66,63,98,71,66,63,83,93,53,53,76,67,55,44,52,55,50,53,50,53,55,49,51,50,41,51,51,46,52,52,49,51,52,50,50,52,54,51,45,55,54,38,52,53,49,25,54,52,24,53,78,69,70,37,60,71,58,21,52,54,33,49,54,50,42,52,55,51,52,57,49,46,55,52,50,51,52,51,40,50,52,48,50,55,38,48,54,48,46,59,52,48,59,72,44,42,73,70,72,64,57,77,73,52,66,67,63,50,47,56,54,44,32,73,72,77,44,74,82,78,68,59,65,62,53,51,55,49,51,53,52,50,52,52,50,50,53,51,52,53,51,54,60,58,64,76,72,116

Foldseek 3Di:
DDPDPLQDCPPPDLVVLVVSLVVLVVVLVVLVVVLVVLVVVLVVLVVQLVVCVVVVNVVSNVVSVVVNVVSVVVNVVSVVVSVVSVVSSVSSVVVSVCVVVVPPPDPVVVVQVVCCVVVNHDPPPVVVVVVVVVVVVVVVVVVVVVVVVPD

Nearest PDB structures (foldseek):
  8qhv-assembly1_0  TM=6.388E-01  e=7.407E-02  Synechocystis sp. PCC 6803
  4whe-assembly1_A  TM=6.880E-01  e=6.991E-02  Escherichia coli K-12
  6zw4-assembly1_H  TM=4.935E-01  e=3.115E-02  Nostoc punctiforme
  6zw4-assembly1_T  TM=4.935E-01  e=3.115E-02  Nostoc punctiforme
  6zw4-assembly1_GA  TM=4.935E-01  e=3.115E-02  Nostoc punctiforme

Secondary structure (DSSP, 8-state):
-----TT--TT--HHHHHHHHHHHHHHHHHHHHHHHHHHHHHHHHHHHHHHHHHTT-HHHHHHHHHHHHHHHHHHHHHHHHHHHHHHHHHHHHHHHHHHHHHT----HHHHHHHHHHHH-S---HHHHHHHHHHHHHHHHHHHHHHHHTT-

Radius of gyration: 35.96 Å; Cα contacts (8 Å, |Δi|>4): 65; chains: 1; bounding box: 55×23×120 Å

pLDDT: mean 84.48, std 13.44, range [38.12, 97.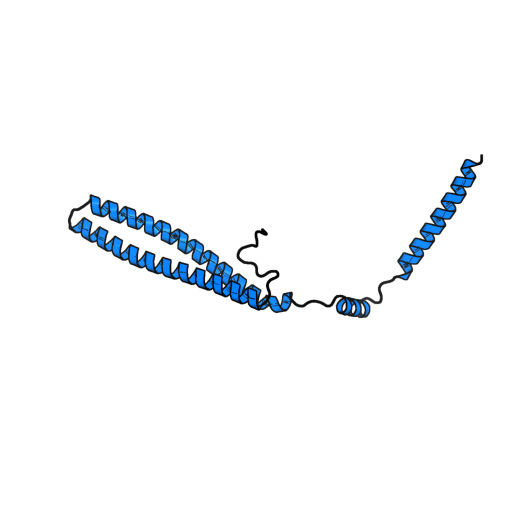88]

Mean predicted aligned error: 14.06 Å